Protein AF-A0A3E0L6B0-F1 (afdb_monomer_lite)

Organism: NCBI:txid2060473

Foldseek 3Di:
DDLVVQADLEAEDAQDPDCVVVLVCCVRRHDVNGEYEYEYEPVRVVVVVVSQVVVVVVVNDHYHYHYPYDDPPDPPD

InterPro domains:
  IPR011335 Restriction endonuclease type II-like [SSF52980] (8-61)

Secondary structure (DSSP, 8-state):
--GGGG-EEEEEEE--S--HHHHHHHHHHEEEEEEEEEEE-GGGHHHHHHHHHHHHHTT---EEEEE-TTTTTS---

p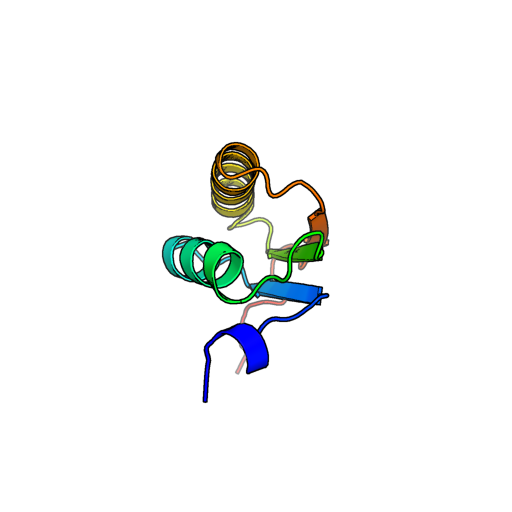LDDT: mean 90.05, std 13.36, range [41.84, 98.25]

Sequence (77 aa):
MPLADYQAEHLFLLVGENPLPNYVAARTLLTQGGKVYFVYSHRTTEQKSLLKKELENDAIKNFDYVDLGNDESNATR

Structure (mmCIF, N/CA/C/O backbone):
data_AF-A0A3E0L6B0-F1
#
_entry.id   AF-A0A3E0L6B0-F1
#
loop_
_atom_site.group_PDB
_atom_site.id
_atom_site.type_symbol
_atom_site.label_atom_id
_atom_site.label_alt_id
_atom_site.label_comp_id
_atom_site.label_asym_id
_atom_site.label_entity_id
_atom_site.label_seq_id
_atom_site.pdbx_PDB_ins_code
_atom_site.Cartn_x
_atom_site.Cartn_y
_atom_site.Cartn_z
_atom_site.occupancy
_atom_site.B_iso_or_equiv
_atom_site.auth_seq_id
_atom_site.auth_comp_id
_atom_site.auth_asym_id
_atom_site.auth_atom_id
_atom_site.pdbx_PDB_model_num
ATOM 1 N N . MET A 1 1 ? -23.565 2.610 0.640 1.00 64.62 1 MET A N 1
ATOM 2 C CA . MET A 1 1 ? -22.739 1.675 1.429 1.00 64.62 1 MET A CA 1
ATOM 3 C C . MET A 1 1 ? -21.585 2.467 2.025 1.00 64.62 1 MET A C 1
ATOM 5 O O . MET A 1 1 ? -21.032 3.284 1.289 1.00 64.62 1 MET A O 1
ATOM 9 N N . PRO A 1 2 ? -21.291 2.342 3.326 1.00 83.25 2 PRO A N 1
ATOM 10 C CA . PRO A 1 2 ? -20.126 2.969 3.947 1.00 83.25 2 PRO A CA 1
ATOM 11 C C . PRO A 1 2 ? -18.808 2.436 3.366 1.00 83.25 2 PRO A C 1
ATOM 13 O O . PRO A 1 2 ? -18.724 1.294 2.929 1.00 83.25 2 PRO A O 1
ATOM 16 N N . LEU A 1 3 ? -17.759 3.265 3.386 1.00 76.69 3 LEU A N 1
ATOM 17 C CA . LEU A 1 3 ? -16.419 2.893 2.902 1.00 76.69 3 LEU A CA 1
ATOM 18 C C . LEU A 1 3 ? -15.835 1.685 3.660 1.00 76.69 3 LEU A C 1
ATOM 20 O O . LEU A 1 3 ? -15.062 0.921 3.093 1.00 76.69 3 LEU A O 1
ATOM 24 N N . ALA A 1 4 ? -16.248 1.505 4.918 1.00 84.81 4 ALA A N 1
ATOM 25 C CA . ALA A 1 4 ? -15.862 0.385 5.771 1.00 84.81 4 ALA A CA 1
ATOM 26 C C . ALA A 1 4 ? -16.169 -0.986 5.142 1.00 84.81 4 ALA A C 1
ATOM 28 O O . ALA A 1 4 ? -15.391 -1.915 5.329 1.00 84.81 4 ALA A O 1
ATOM 29 N N . ASP A 1 5 ? -17.236 -1.095 4.341 1.00 91.12 5 ASP A N 1
ATOM 30 C CA . ASP A 1 5 ? -17.638 -2.354 3.693 1.00 91.12 5 ASP A CA 1
ATOM 31 C C . ASP A 1 5 ? -16.660 -2.795 2.590 1.00 91.12 5 ASP A C 1
ATOM 33 O O . ASP A 1 5 ? -16.703 -3.936 2.137 1.00 91.12 5 ASP A O 1
ATOM 37 N N . TYR A 1 6 ? -15.788 -1.886 2.143 1.00 91.00 6 TYR A N 1
ATOM 38 C CA . TYR A 1 6 ? -14.813 -2.118 1.077 1.00 91.00 6 TYR A CA 1
ATOM 39 C C . TYR A 1 6 ? -13.375 -2.199 1.592 1.00 91.00 6 TYR A C 1
ATOM 41 O O . TYR A 1 6 ? -12.445 -2.293 0.788 1.00 91.00 6 TYR A O 1
ATOM 49 N N . GLN A 1 7 ? -13.171 -2.129 2.910 1.00 95.62 7 GLN A N 1
ATOM 50 C CA . GLN A 1 7 ? -11.842 -2.283 3.481 1.00 95.62 7 GLN A CA 1
ATOM 51 C C . GLN A 1 7 ? -11.405 -3.751 3.464 1.00 95.62 7 GLN A C 1
ATOM 53 O O . GLN A 1 7 ? -12.202 -4.663 3.667 1.00 95.62 7 GLN A O 1
ATOM 58 N N . ALA A 1 8 ? -10.116 -3.971 3.237 1.00 96.38 8 ALA A N 1
ATOM 59 C CA . ALA A 1 8 ? -9.489 -5.273 3.137 1.00 96.38 8 ALA A CA 1
ATOM 60 C C . ALA A 1 8 ? -8.435 -5.459 4.235 1.00 96.38 8 ALA A C 1
ATOM 62 O O . ALA A 1 8 ? -7.654 -4.555 4.540 1.00 96.38 8 ALA A O 1
ATOM 63 N N . GLU A 1 9 ? -8.377 -6.672 4.783 1.00 97.00 9 GLU A N 1
ATOM 64 C CA . GLU A 1 9 ? -7.306 -7.100 5.693 1.00 97.00 9 GLU A CA 1
ATOM 65 C C . GLU A 1 9 ? -5.979 -7.325 4.962 1.00 97.00 9 GLU A C 1
ATOM 67 O O . GLU A 1 9 ? -4.906 -7.185 5.547 1.00 97.00 9 GLU A O 1
ATOM 72 N N . HIS A 1 10 ? -6.046 -7.656 3.673 1.00 97.50 10 HIS A N 1
ATOM 73 C CA . HIS A 1 10 ? -4.904 -7.901 2.804 1.00 97.50 10 HIS A CA 1
ATOM 74 C C . HIS A 1 10 ? -5.034 -7.044 1.546 1.00 97.50 10 HIS A C 1
ATOM 76 O O . HIS A 1 10 ? -5.906 -7.288 0.713 1.00 97.50 10 HIS A O 1
ATOM 82 N N . LEU A 1 11 ? -4.165 -6.043 1.405 1.00 97.69 11 LEU A N 1
ATOM 83 C CA . LEU A 1 11 ? -4.202 -5.097 0.294 1.00 97.69 11 LEU A CA 1
ATOM 84 C C . LEU A 1 11 ? -2.948 -5.230 -0.569 1.00 97.69 11 LEU A C 1
ATOM 86 O O . LEU A 1 11 ? -1.846 -4.900 -0.135 1.00 97.69 11 LEU A O 1
ATOM 90 N N . PHE A 1 12 ? -3.122 -5.678 -1.808 1.00 97.75 12 PHE A N 1
ATOM 91 C CA . PHE A 1 12 ? -2.049 -5.733 -2.797 1.00 97.75 12 PHE A CA 1
ATOM 92 C C . PHE A 1 12 ? -1.958 -4.401 -3.539 1.00 97.75 12 PHE A C 1
ATOM 94 O O . PHE A 1 12 ? -2.932 -3.941 -4.135 1.00 97.75 12 PHE A O 1
ATOM 101 N N . LEU A 1 13 ? -0.781 -3.780 -3.514 1.00 97.12 13 LEU A N 1
ATOM 102 C CA . LEU A 1 13 ? -0.499 -2.522 -4.194 1.00 97.12 13 LEU A CA 1
ATOM 103 C C . LEU A 1 13 ? 0.500 -2.775 -5.319 1.00 97.12 13 LEU A C 1
ATOM 105 O O . LEU A 1 13 ? 1.684 -2.984 -5.065 1.00 97.12 13 LEU A O 1
ATOM 109 N N . LEU A 1 14 ? 0.012 -2.725 -6.557 1.00 95.69 14 LEU A N 1
ATOM 110 C CA . LEU A 1 14 ? 0.842 -2.694 -7.761 1.00 95.69 14 LEU A CA 1
ATOM 111 C C . LEU A 1 14 ? 1.534 -1.332 -7.828 1.00 95.69 14 LEU A C 1
ATOM 113 O O . LEU A 1 14 ? 0.893 -0.323 -8.130 1.00 95.69 14 LEU A O 1
ATOM 117 N N . VAL A 1 15 ? 2.814 -1.292 -7.476 1.00 95.06 15 VAL A N 1
ATOM 118 C CA . VAL A 1 15 ? 3.594 -0.056 -7.425 1.00 95.06 15 VAL A CA 1
ATOM 119 C C . VAL A 1 15 ? 4.013 0.314 -8.842 1.00 95.06 15 VAL A C 1
ATOM 121 O O . VAL A 1 15 ? 4.833 -0.365 -9.455 1.00 95.06 15 VAL A O 1
ATOM 124 N N . GLY A 1 16 ? 3.436 1.397 -9.356 1.00 91.38 16 GLY A N 1
ATOM 125 C CA . GLY A 1 16 ? 3.837 2.014 -10.618 1.00 91.38 16 GLY A CA 1
ATOM 126 C C . GLY A 1 16 ? 4.787 3.197 -10.418 1.00 91.38 16 GLY A C 1
ATOM 127 O O . GLY A 1 16 ? 5.201 3.513 -9.304 1.00 91.38 16 GLY A O 1
ATOM 128 N N . GLU A 1 17 ? 5.089 3.902 -11.510 1.00 92.75 17 GLU A N 1
ATOM 129 C CA . GLU A 1 17 ? 5.910 5.124 -11.477 1.00 92.75 17 GLU A CA 1
ATOM 130 C C . GLU A 1 17 ? 5.269 6.246 -10.644 1.00 92.75 17 GLU A C 1
ATOM 132 O O . GLU A 1 17 ? 5.976 7.056 -10.047 1.00 92.75 17 GLU A O 1
ATOM 137 N N . ASN A 1 18 ? 3.935 6.268 -10.562 1.00 94.50 18 ASN A N 1
ATOM 138 C CA . ASN A 1 18 ? 3.186 7.168 -9.694 1.00 94.50 18 ASN A CA 1
ATOM 139 C C . ASN A 1 18 ? 2.605 6.396 -8.494 1.00 94.50 18 ASN A C 1
ATOM 141 O O . ASN A 1 18 ? 1.597 5.709 -8.668 1.00 94.50 18 ASN A O 1
ATOM 145 N N . PRO A 1 19 ? 3.174 6.532 -7.281 1.00 94.69 19 PRO A N 1
ATOM 146 C CA . PRO A 1 19 ? 2.689 5.835 -6.091 1.00 94.69 19 PRO A CA 1
ATOM 147 C C . PRO A 1 19 ? 1.505 6.532 -5.398 1.00 94.69 19 PRO A C 1
ATOM 149 O O . PRO A 1 19 ? 0.969 5.994 -4.429 1.00 94.69 19 PRO A O 1
ATOM 152 N N . LEU A 1 20 ? 1.069 7.716 -5.856 1.00 96.56 20 LEU A N 1
ATOM 153 C CA . LEU A 1 20 ? -0.031 8.454 -5.217 1.00 96.56 20 LEU A CA 1
ATOM 154 C C . LEU A 1 20 ? -1.345 7.653 -5.157 1.00 96.56 20 LEU A C 1
ATOM 156 O O . LEU A 1 20 ? -1.963 7.635 -4.090 1.00 96.56 20 LEU A O 1
ATOM 160 N N . PRO A 1 21 ? -1.778 6.942 -6.220 1.00 96.94 21 PRO A N 1
ATOM 161 C CA . PRO A 1 21 ? -2.963 6.093 -6.137 1.00 96.94 21 PRO A CA 1
ATOM 162 C C . PRO A 1 21 ? -2.802 4.970 -5.106 1.00 96.94 21 PRO A C 1
ATOM 164 O O . PRO A 1 21 ? -3.750 4.663 -4.386 1.00 96.94 21 PRO A O 1
ATOM 167 N N . ASN A 1 22 ? -1.601 4.394 -4.982 1.00 97.56 22 ASN A N 1
ATOM 168 C CA . ASN A 1 22 ? -1.324 3.356 -3.989 1.00 97.56 22 ASN A CA 1
ATOM 169 C C . ASN A 1 22 ? -1.403 3.907 -2.557 1.00 97.56 22 ASN A C 1
ATOM 171 O O . ASN A 1 22 ? -1.947 3.241 -1.680 1.00 97.56 22 ASN A O 1
ATOM 175 N N . TYR A 1 23 ? -0.911 5.127 -2.328 1.00 97.62 23 TYR A N 1
ATOM 176 C CA . TYR A 1 23 ? -1.007 5.804 -1.033 1.00 97.62 23 TYR A CA 1
ATOM 177 C C . TYR A 1 23 ? -2.465 6.031 -0.614 1.00 97.62 23 TYR A C 1
ATOM 179 O O . TYR A 1 23 ? -2.870 5.660 0.489 1.00 97.62 23 TYR A O 1
ATOM 187 N N . VAL A 1 24 ? -3.281 6.581 -1.521 1.00 96.56 24 VAL A N 1
ATOM 188 C CA . VAL A 1 24 ? -4.711 6.805 -1.265 1.00 96.56 24 VAL A CA 1
ATOM 189 C C . VAL A 1 24 ? -5.426 5.480 -1.001 1.00 96.56 24 VAL A C 1
ATOM 191 O O . VAL A 1 24 ? -6.194 5.390 -0.042 1.00 96.56 24 VAL A O 1
ATOM 194 N N . ALA A 1 25 ? -5.147 4.441 -1.794 1.00 96.56 25 ALA A N 1
ATOM 195 C CA . ALA A 1 25 ? -5.724 3.113 -1.601 1.00 96.56 25 ALA A CA 1
ATOM 196 C C . ALA A 1 25 ? -5.371 2.532 -0.224 1.00 96.56 25 ALA A C 1
ATOM 198 O O . ALA A 1 25 ? -6.268 2.119 0.503 1.00 96.56 25 ALA A O 1
ATOM 199 N N . ALA A 1 26 ? -4.099 2.574 0.184 1.00 96.75 26 ALA A N 1
ATOM 200 C CA . ALA A 1 26 ? -3.664 2.076 1.489 1.00 96.75 26 ALA A CA 1
ATOM 201 C C . ALA A 1 26 ? -4.365 2.778 2.657 1.00 96.75 26 ALA A C 1
ATOM 203 O O . ALA A 1 26 ? -4.767 2.134 3.618 1.00 96.75 26 ALA A O 1
ATOM 204 N N . ARG A 1 27 ? -4.569 4.092 2.564 1.00 95.31 27 ARG A N 1
ATOM 205 C CA . ARG A 1 27 ? -5.243 4.855 3.619 1.00 95.31 27 ARG A CA 1
ATOM 206 C C . ARG A 1 27 ? -6.749 4.657 3.701 1.00 95.31 27 ARG A C 1
ATOM 208 O O . ARG A 1 27 ? -7.340 4.939 4.738 1.00 95.31 27 ARG A O 1
ATOM 215 N N . THR A 1 28 ? -7.384 4.293 2.594 1.00 95.25 28 THR A N 1
ATOM 216 C CA . THR A 1 28 ? -8.850 4.264 2.495 1.00 95.25 28 THR A CA 1
ATOM 217 C C . THR A 1 28 ? -9.399 2.848 2.560 1.00 95.25 28 THR A C 1
ATOM 219 O O . THR A 1 28 ? -10.436 2.626 3.184 1.00 95.25 28 THR A O 1
ATOM 222 N N . LEU A 1 29 ? -8.682 1.898 1.958 1.00 96.38 29 LEU A N 1
ATOM 223 C CA . LEU A 1 29 ? -9.115 0.521 1.758 1.00 96.38 29 LEU A CA 1
ATOM 224 C C . LEU A 1 29 ? -8.433 -0.475 2.697 1.00 96.38 29 LEU A C 1
ATOM 226 O O . LEU A 1 29 ? -8.793 -1.641 2.661 1.00 96.38 29 LEU A O 1
ATOM 230 N N . LEU A 1 30 ? -7.463 -0.080 3.521 1.00 97.06 30 LEU A N 1
ATOM 231 C CA . LEU A 1 30 ? -6.870 -0.993 4.500 1.00 97.06 30 LEU A CA 1
ATOM 232 C C . LEU A 1 30 ? -7.664 -0.954 5.808 1.00 97.06 30 LEU A C 1
ATOM 234 O O . LEU A 1 30 ? -7.953 0.123 6.333 1.00 97.06 30 LEU A O 1
ATOM 238 N N . THR A 1 31 ? -7.989 -2.122 6.358 1.00 95.81 31 THR A N 1
ATOM 239 C CA . THR A 1 31 ? -8.531 -2.207 7.719 1.00 95.81 31 THR A CA 1
ATOM 240 C C . THR A 1 31 ? -7.463 -1.850 8.758 1.00 95.81 31 THR A C 1
ATOM 242 O O . THR A 1 31 ? -6.254 -1.916 8.512 1.00 95.81 31 THR A O 1
ATOM 245 N N . GLN A 1 32 ? -7.889 -1.491 9.970 1.00 92.50 32 GLN A N 1
ATOM 246 C CA . GLN A 1 32 ? -6.956 -1.270 11.073 1.00 92.50 32 GLN A CA 1
ATOM 247 C C . GLN A 1 32 ? -6.161 -2.553 11.373 1.00 92.50 32 GLN A C 1
ATOM 249 O O . GLN A 1 32 ? -6.735 -3.596 11.666 1.00 92.50 32 GLN A O 1
ATOM 254 N N . GLY A 1 33 ? -4.828 -2.468 11.315 1.00 93.19 33 GLY A N 1
ATOM 255 C CA . GLY A 1 33 ? -3.938 -3.622 11.505 1.00 93.19 33 GLY A CA 1
ATOM 256 C C . GLY A 1 33 ? -3.792 -4.533 10.280 1.00 93.19 33 GLY A C 1
ATOM 257 O O . GLY A 1 33 ? -3.002 -5.481 10.330 1.00 93.19 33 GLY A O 1
ATOM 258 N N . GLY A 1 34 ? -4.492 -4.227 9.182 1.00 95.94 34 GLY A N 1
ATOM 259 C CA . GLY A 1 34 ? -4.366 -4.929 7.909 1.00 95.94 34 GLY A CA 1
ATOM 260 C C . GLY A 1 34 ? -2.943 -4.880 7.348 1.00 95.94 34 GLY A C 1
ATOM 261 O O . GLY A 1 34 ? -2.106 -4.066 7.751 1.00 95.94 34 GLY A O 1
ATOM 262 N N . LYS A 1 35 ? -2.661 -5.781 6.410 1.00 98.19 35 LYS A N 1
ATOM 263 C CA . LYS A 1 35 ? -1.354 -5.955 5.780 1.00 98.19 35 LYS A CA 1
ATOM 264 C C . LYS A 1 35 ? -1.355 -5.433 4.348 1.00 98.19 35 LYS A C 1
ATOM 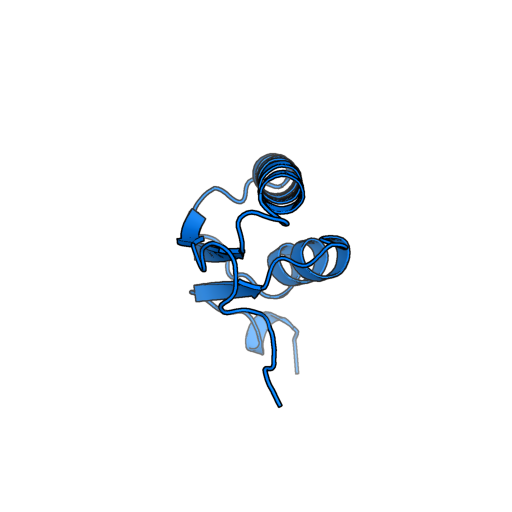266 O O . LYS A 1 35 ? -2.223 -5.787 3.549 1.00 98.19 35 LYS A O 1
ATOM 271 N N . VAL A 1 36 ? -0.329 -4.660 4.012 1.00 98.25 36 VAL A N 1
ATOM 272 C CA . VAL A 1 36 ? -0.059 -4.199 2.648 1.00 98.25 36 VAL A CA 1
ATOM 273 C C . VAL A 1 36 ? 1.006 -5.082 2.001 1.00 98.25 36 VAL A C 1
ATOM 275 O O . VAL A 1 36 ? 2.080 -5.279 2.562 1.00 98.25 36 VAL A O 1
ATOM 278 N N . TYR A 1 37 ? 0.731 -5.570 0.796 1.00 98.19 37 TYR A N 1
ATOM 279 C CA . TYR A 1 37 ? 1.690 -6.281 -0.043 1.00 98.19 37 TYR A CA 1
ATOM 280 C C . TYR A 1 37 ? 2.124 -5.360 -1.177 1.00 98.19 37 TYR A C 1
ATOM 282 O O . TYR A 1 37 ? 1.323 -5.023 -2.051 1.00 98.19 37 TYR A O 1
ATOM 290 N N . PHE A 1 38 ? 3.386 -4.945 -1.174 1.00 97.69 38 PHE A N 1
ATOM 291 C CA . PHE A 1 38 ? 3.939 -4.185 -2.288 1.00 97.69 38 PHE A CA 1
ATOM 292 C C . PHE A 1 38 ? 4.313 -5.138 -3.412 1.00 97.69 38 PHE A C 1
ATOM 294 O O . PHE A 1 38 ? 5.252 -5.917 -3.268 1.00 97.69 38 PHE A O 1
ATOM 301 N N . VAL A 1 39 ? 3.603 -5.042 -4.530 1.00 96.12 39 VAL A N 1
ATOM 302 C CA . VAL A 1 39 ? 3.937 -5.735 -5.772 1.00 96.12 39 VAL A CA 1
ATOM 303 C C . VAL A 1 39 ? 4.719 -4.756 -6.637 1.00 96.12 39 VAL A C 1
ATOM 305 O O . VAL A 1 39 ? 4.167 -3.745 -7.069 1.00 96.12 39 VAL A O 1
ATOM 308 N N . TYR A 1 40 ? 6.010 -4.996 -6.841 1.00 94.25 40 TYR A N 1
ATOM 309 C CA . TYR A 1 40 ? 6.893 -4.050 -7.527 1.00 94.25 40 TYR A CA 1
ATOM 310 C C . TYR A 1 40 ? 7.912 -4.774 -8.406 1.00 94.25 40 TYR A C 1
ATOM 312 O O . TYR A 1 40 ? 8.241 -5.931 -8.182 1.00 94.25 40 TYR A O 1
ATOM 320 N N . SER A 1 41 ? 8.416 -4.065 -9.411 1.00 92.12 41 SER A N 1
ATOM 321 C CA . SER A 1 41 ? 9.574 -4.474 -10.215 1.00 92.12 41 SER A CA 1
ATOM 322 C C . SER A 1 41 ? 10.830 -3.734 -9.756 1.00 92.12 41 SER A C 1
ATOM 324 O O . SER A 1 41 ? 10.730 -2.706 -9.071 1.00 92.12 41 SER A O 1
ATOM 326 N N . HIS A 1 42 ? 12.007 -4.155 -10.224 1.00 90.62 42 HIS A N 1
ATOM 327 C CA . HIS A 1 42 ? 13.256 -3.434 -9.960 1.00 90.62 42 HIS A CA 1
ATOM 328 C C . HIS A 1 42 ? 13.176 -1.942 -10.336 1.00 90.62 42 HIS A C 1
ATOM 330 O O . HIS A 1 42 ? 13.670 -1.094 -9.587 1.00 90.62 42 HIS A O 1
ATOM 336 N N . ARG A 1 43 ? 12.482 -1.602 -11.436 1.00 91.38 43 ARG A N 1
ATOM 337 C CA . ARG A 1 43 ? 12.284 -0.216 -11.907 1.00 91.38 43 ARG A CA 1
ATOM 338 C C . ARG A 1 43 ? 11.498 0.663 -10.932 1.00 91.38 43 ARG A C 1
ATOM 340 O O . ARG A 1 43 ? 11.632 1.879 -10.980 1.00 91.38 43 ARG A O 1
ATOM 347 N N . THR A 1 44 ? 10.685 0.060 -10.067 1.00 93.88 44 THR A N 1
ATOM 348 C CA . THR A 1 44 ? 9.769 0.755 -9.143 1.00 93.88 44 THR A CA 1
ATOM 349 C C . THR A 1 44 ? 10.206 0.668 -7.674 1.00 93.88 44 THR A C 1
ATOM 351 O O . THR A 1 44 ? 9.439 0.971 -6.757 1.00 93.88 44 THR A O 1
ATOM 354 N N . THR A 1 45 ? 11.446 0.233 -7.426 1.00 94.38 45 THR A N 1
ATOM 355 C CA . THR A 1 45 ? 12.003 0.023 -6.077 1.00 94.38 45 THR A CA 1
ATOM 356 C C . THR A 1 45 ? 12.043 1.311 -5.251 1.00 94.38 45 THR A C 1
ATOM 358 O O . THR A 1 45 ? 11.769 1.297 -4.044 1.00 94.38 45 THR A O 1
ATOM 361 N N . GLU A 1 46 ? 12.371 2.436 -5.887 1.00 95.62 46 GLU A N 1
ATOM 362 C CA . GLU A 1 46 ? 12.434 3.742 -5.228 1.00 95.62 46 GLU A CA 1
ATOM 363 C C . GLU A 1 46 ? 11.035 4.221 -4.824 1.00 95.62 46 GLU A C 1
ATOM 365 O O . GLU A 1 46 ? 10.805 4.548 -3.659 1.00 95.62 46 GLU A O 1
ATOM 370 N N . GLN A 1 47 ? 10.068 4.143 -5.742 1.00 96.81 47 GLN A N 1
ATOM 371 C CA . GLN A 1 47 ? 8.664 4.496 -5.518 1.00 96.81 47 GLN A CA 1
ATOM 372 C C . GLN A 1 47 ? 8.069 3.662 -4.384 1.00 96.81 47 GLN A C 1
ATOM 374 O O . GLN A 1 47 ? 7.437 4.210 -3.482 1.00 96.81 47 GLN A O 1
ATOM 379 N N . LYS A 1 48 ? 8.339 2.350 -4.371 1.00 96.88 48 LYS A N 1
ATOM 380 C CA . LYS A 1 48 ? 7.943 1.452 -3.279 1.00 96.88 48 LYS A CA 1
ATOM 381 C C . LYS A 1 48 ? 8.519 1.914 -1.940 1.00 96.88 48 LYS A C 1
ATOM 383 O O . LYS A 1 48 ? 7.859 1.815 -0.909 1.00 96.88 48 LYS A O 1
ATOM 388 N N . SER A 1 49 ? 9.767 2.380 -1.928 1.00 96.62 49 SER A N 1
ATOM 389 C CA . SER A 1 49 ? 10.469 2.756 -0.694 1.00 96.62 49 SER A CA 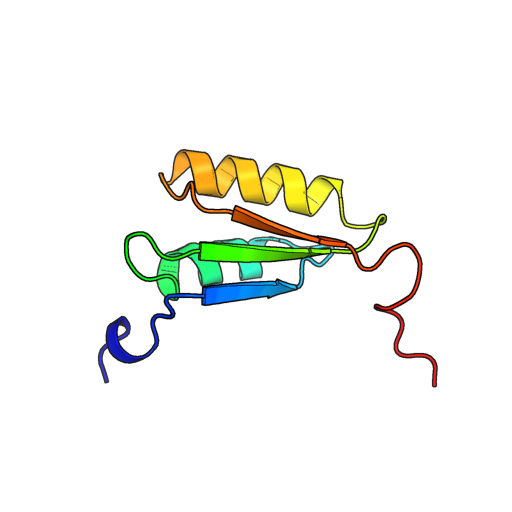1
ATOM 390 C C . SER A 1 49 ? 9.960 4.083 -0.136 1.00 96.62 49 SER A C 1
ATOM 392 O O . SER A 1 49 ? 9.736 4.184 1.070 1.00 96.62 49 SER A O 1
ATOM 394 N N . LEU A 1 50 ? 9.701 5.058 -1.009 1.00 96.62 50 LEU A N 1
ATOM 395 C CA . LEU A 1 50 ? 9.052 6.318 -0.648 1.00 96.62 50 LEU A CA 1
ATOM 396 C C . LEU A 1 50 ? 7.625 6.084 -0.146 1.00 96.62 50 LEU A C 1
ATOM 398 O O . LEU A 1 50 ? 7.268 6.565 0.924 1.00 96.62 50 LEU A O 1
ATOM 402 N N . LEU A 1 51 ? 6.842 5.275 -0.863 1.00 97.38 51 LEU A N 1
ATOM 403 C CA . LEU A 1 51 ? 5.483 4.930 -0.460 1.00 97.38 51 LEU A CA 1
ATOM 404 C C . LEU A 1 51 ? 5.456 4.268 0.920 1.00 97.38 51 LEU A C 1
ATOM 406 O O . LEU A 1 51 ? 4.681 4.677 1.776 1.00 97.38 51 LEU A O 1
ATOM 410 N N . LYS A 1 52 ? 6.330 3.283 1.163 1.00 97.94 52 LYS A N 1
ATOM 411 C CA . LYS A 1 52 ? 6.452 2.644 2.478 1.00 97.94 52 LYS A CA 1
ATOM 412 C C . LYS A 1 52 ? 6.712 3.672 3.580 1.00 97.94 52 LYS A C 1
ATOM 414 O O . LYS A 1 52 ? 6.052 3.617 4.611 1.00 97.94 52 LYS A O 1
ATOM 419 N N . LYS A 1 53 ? 7.647 4.600 3.359 1.00 97.69 53 LYS A N 1
ATOM 420 C CA . LYS A 1 53 ? 7.986 5.638 4.340 1.00 97.69 53 LYS A CA 1
ATOM 421 C C . LYS A 1 53 ? 6.772 6.505 4.683 1.00 97.69 53 LYS A C 1
ATOM 423 O O . LYS A 1 53 ? 6.527 6.758 5.857 1.00 97.69 53 LYS A O 1
ATOM 428 N N . GLU A 1 54 ? 5.998 6.920 3.683 1.00 97.25 54 GLU A N 1
ATOM 429 C CA . GLU A 1 54 ? 4.788 7.714 3.926 1.00 97.25 54 GLU A CA 1
ATOM 430 C C . GLU A 1 54 ? 3.701 6.918 4.658 1.00 97.25 54 GLU A C 1
ATOM 432 O O . GLU A 1 54 ? 3.070 7.436 5.573 1.00 97.25 54 GLU A O 1
ATOM 437 N N . LEU A 1 55 ? 3.528 5.631 4.344 1.00 96.94 55 LEU A N 1
ATOM 438 C CA . LEU A 1 55 ? 2.583 4.781 5.075 1.00 96.94 55 LEU A CA 1
ATOM 439 C C . LEU A 1 55 ? 3.014 4.540 6.532 1.00 96.94 55 LEU A C 1
ATOM 441 O O . LEU A 1 55 ? 2.165 4.477 7.419 1.00 96.94 55 LEU A O 1
ATOM 445 N N . GLU A 1 56 ? 4.319 4.469 6.804 1.00 96.69 56 GLU A N 1
ATOM 446 C CA . GLU A 1 56 ? 4.847 4.402 8.172 1.00 96.69 56 GLU A CA 1
ATOM 447 C C . GLU A 1 56 ? 4.589 5.686 8.965 1.00 96.69 56 GLU A C 1
ATOM 449 O O . GLU A 1 56 ? 4.268 5.599 10.156 1.00 96.69 56 GLU A O 1
ATOM 454 N N . ASN A 1 57 ? 4.679 6.855 8.317 1.00 96.44 57 ASN A N 1
ATOM 455 C CA . ASN A 1 57 ? 4.307 8.140 8.920 1.00 96.44 57 ASN A CA 1
ATOM 456 C C . ASN A 1 57 ? 2.820 8.158 9.323 1.00 96.44 57 ASN A C 1
ATOM 458 O O . ASN A 1 57 ? 2.476 8.718 10.362 1.00 96.44 57 ASN A O 1
ATOM 462 N N . ASP 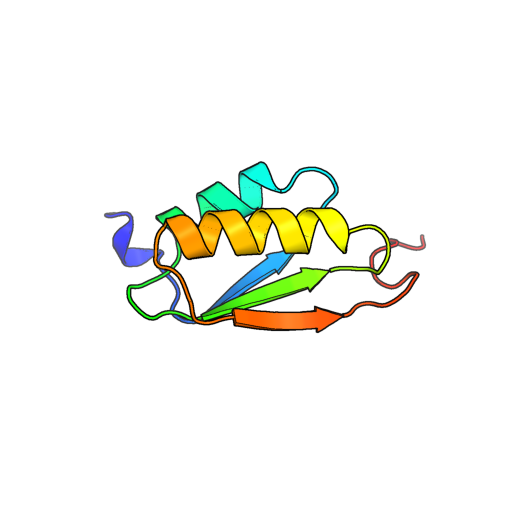A 1 58 ? 1.969 7.465 8.563 1.00 94.31 58 ASP A N 1
ATOM 463 C CA . ASP A 1 58 ? 0.540 7.272 8.847 1.00 94.31 58 ASP A CA 1
ATOM 464 C C . ASP A 1 58 ? 0.247 6.082 9.785 1.00 94.31 58 ASP A C 1
ATOM 466 O O . ASP A 1 58 ? -0.891 5.629 9.906 1.00 94.31 58 ASP A O 1
ATOM 470 N N . ALA A 1 59 ? 1.272 5.565 10.472 1.00 94.25 59 ALA A N 1
ATOM 471 C CA . ALA A 1 59 ? 1.195 4.453 11.421 1.00 94.25 59 ALA A CA 1
ATOM 472 C C . ALA A 1 59 ? 0.748 3.095 10.835 1.00 94.25 59 ALA A C 1
ATOM 474 O O . ALA A 1 59 ? 0.476 2.163 11.598 1.00 94.25 59 ALA A O 1
ATOM 475 N N . ILE A 1 60 ? 0.759 2.928 9.511 1.00 95.25 60 ILE A N 1
ATOM 476 C CA . ILE A 1 60 ? 0.641 1.620 8.857 1.00 95.25 60 ILE A CA 1
ATOM 477 C C . ILE A 1 60 ? 2.026 0.968 8.887 1.00 95.25 60 ILE A C 1
ATOM 479 O O . ILE A 1 60 ? 3.009 1.561 8.456 1.00 95.25 60 ILE A O 1
ATOM 483 N N . LYS A 1 61 ? 2.133 -0.239 9.452 1.00 93.69 61 LYS A N 1
ATOM 484 C CA . LYS A 1 61 ? 3.441 -0.880 9.717 1.00 93.69 61 LYS A CA 1
ATOM 485 C C . LYS A 1 61 ? 3.546 -2.335 9.267 1.00 93.69 61 LYS A C 1
ATOM 487 O O . LYS A 1 61 ? 4.620 -2.922 9.356 1.00 93.69 61 LYS A O 1
ATOM 492 N N . ASN A 1 62 ? 2.442 -2.929 8.819 1.00 97.06 62 ASN A N 1
ATOM 493 C CA . ASN A 1 62 ? 2.386 -4.335 8.441 1.00 97.06 62 ASN A CA 1
ATOM 494 C C . ASN A 1 62 ? 2.548 -4.464 6.922 1.00 97.06 62 ASN A C 1
ATOM 496 O O . ASN A 1 62 ? 1.607 -4.210 6.168 1.00 97.06 62 ASN A O 1
ATOM 500 N N . PHE A 1 63 ? 3.758 -4.820 6.491 1.00 97.44 63 PHE A N 1
ATOM 501 C CA . PHE A 1 63 ? 4.149 -4.843 5.085 1.00 97.44 63 PHE A CA 1
ATOM 502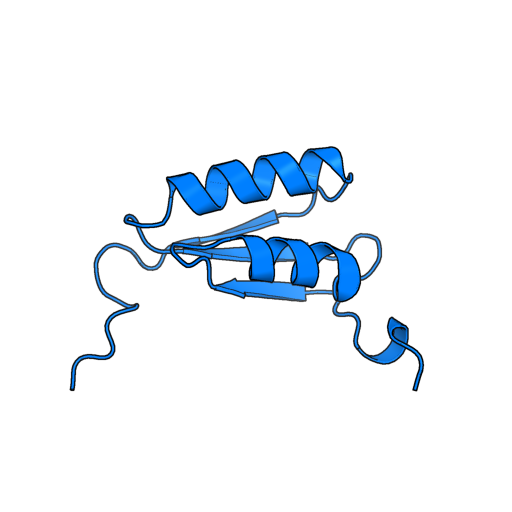 C C . PHE A 1 63 ? 4.766 -6.183 4.696 1.00 97.44 63 PHE A C 1
ATOM 504 O O . PHE A 1 63 ? 5.562 -6.731 5.453 1.00 97.44 63 PHE A O 1
ATOM 511 N N . ASP A 1 64 ? 4.466 -6.633 3.482 1.00 97.69 64 ASP A N 1
ATOM 512 C CA . ASP A 1 64 ? 5.165 -7.709 2.779 1.00 97.69 64 ASP A CA 1
ATOM 513 C C . ASP A 1 64 ? 5.514 -7.272 1.348 1.00 97.69 64 ASP A C 1
ATOM 515 O O . ASP A 1 64 ? 5.025 -6.256 0.840 1.00 97.69 64 ASP A O 1
ATOM 519 N N . TYR A 1 65 ? 6.389 -8.039 0.700 1.00 95.88 65 TYR A N 1
ATOM 520 C CA . TYR A 1 65 ? 6.994 -7.690 -0.582 1.00 95.88 65 TYR A CA 1
ATOM 521 C C . TYR A 1 65 ? 6.808 -8.819 -1.591 1.00 95.88 65 TYR A C 1
ATOM 523 O O . TYR A 1 65 ? 7.094 -9.977 -1.298 1.00 95.88 65 TYR A O 1
ATOM 531 N N . VAL A 1 66 ? 6.357 -8.458 -2.788 1.00 94.00 66 VAL A N 1
ATOM 532 C CA . VAL A 1 66 ? 6.246 -9.339 -3.950 1.00 94.00 66 VAL A CA 1
ATOM 533 C C . VAL A 1 66 ? 7.082 -8.710 -5.060 1.00 94.00 66 VAL A C 1
ATOM 535 O O . VAL A 1 66 ? 6.658 -7.751 -5.707 1.00 94.00 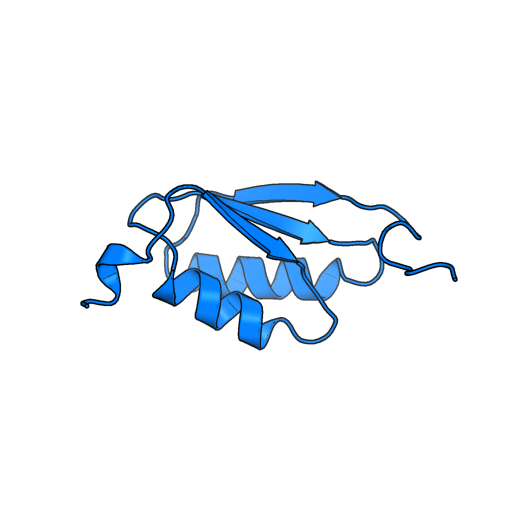66 VAL A O 1
ATOM 538 N N . ASP A 1 67 ? 8.303 -9.214 -5.218 1.00 90.31 67 ASP A N 1
ATOM 539 C CA . ASP A 1 67 ? 9.245 -8.754 -6.237 1.00 90.31 67 ASP A CA 1
ATOM 540 C C . ASP A 1 67 ? 8.976 -9.476 -7.564 1.00 90.31 67 ASP A C 1
ATOM 542 O O . ASP A 1 67 ? 9.009 -10.705 -7.629 1.00 90.31 67 ASP A O 1
ATOM 546 N N . LEU A 1 68 ? 8.686 -8.701 -8.607 1.00 87.06 68 LEU A N 1
ATOM 547 C CA . LEU A 1 68 ? 8.435 -9.175 -9.970 1.00 87.06 68 LEU A CA 1
ATOM 548 C C . LEU A 1 68 ? 9.702 -9.180 -10.847 1.00 87.06 68 LEU A C 1
ATOM 550 O O . LEU A 1 68 ? 9.639 -9.507 -12.033 1.00 87.06 68 LEU A O 1
ATOM 554 N N . GLY A 1 69 ? 10.861 -8.796 -10.304 1.00 80.12 69 GLY A N 1
ATOM 555 C CA . GLY A 1 69 ? 12.123 -8.753 -11.034 1.00 80.12 69 GLY A CA 1
ATOM 556 C C . GLY A 1 69 ? 12.132 -7.714 -12.161 1.00 80.12 69 GLY A C 1
ATOM 557 O O . GLY A 1 69 ? 11.646 -6.590 -11.997 1.00 80.12 69 GLY A O 1
ATOM 558 N N . ASN A 1 70 ? 12.745 -8.065 -13.300 1.00 64.56 70 ASN A N 1
ATOM 559 C CA . ASN A 1 70 ? 13.026 -7.121 -14.388 1.00 64.56 70 ASN A CA 1
ATOM 560 C C . ASN A 1 70 ? 11.910 -6.968 -15.438 1.00 64.56 70 ASN A C 1
ATOM 562 O O . ASN A 1 70 ? 11.890 -5.918 -16.070 1.00 64.56 70 ASN A O 1
ATOM 566 N N . ASP A 1 71 ? 10.991 -7.929 -15.628 1.00 59.12 71 ASP A N 1
ATOM 567 C CA . ASP A 1 71 ? 10.137 -7.931 -16.836 1.00 59.12 71 ASP A CA 1
ATOM 568 C C . ASP A 1 71 ? 8.728 -8.565 -16.711 1.00 59.12 71 ASP A C 1
ATOM 570 O O . ASP A 1 71 ? 8.004 -8.586 -17.703 1.00 59.12 71 ASP A O 1
ATOM 574 N N . GLU A 1 72 ? 8.256 -9.015 -15.537 1.00 55.72 72 GLU A N 1
ATOM 575 C CA . GLU A 1 72 ? 6.909 -9.637 -15.432 1.00 55.72 72 GLU A CA 1
ATOM 576 C C . GLU A 1 72 ? 5.731 -8.637 -15.421 1.00 55.72 72 GLU A C 1
ATOM 578 O O . GLU A 1 72 ? 4.569 -9.033 -15.481 1.00 55.72 72 GLU A O 1
ATOM 583 N N . SER A 1 73 ? 6.007 -7.328 -15.398 1.00 53.28 73 SER A N 1
ATOM 584 C CA . SER A 1 73 ? 4.987 -6.275 -15.564 1.00 53.28 73 SER A CA 1
ATOM 585 C C . SER A 1 73 ? 4.804 -5.831 -17.019 1.00 53.28 73 SER A C 1
ATOM 587 O O . SER A 1 73 ? 3.937 -5.000 -17.304 1.00 53.28 73 SER A O 1
ATOM 589 N N . ASN A 1 74 ? 5.624 -6.337 -17.945 1.00 54.50 74 ASN A N 1
ATOM 590 C CA . ASN A 1 74 ? 5.439 -6.070 -19.363 1.00 54.50 74 ASN A CA 1
ATOM 591 C C . ASN A 1 74 ? 4.299 -6.950 -19.878 1.00 54.50 74 ASN A C 1
ATOM 593 O O . ASN A 1 74 ? 4.392 -8.174 -19.883 1.00 54.50 74 ASN A O 1
ATOM 597 N N . ALA A 1 75 ? 3.223 -6.325 -20.357 1.00 52.41 75 ALA A N 1
ATOM 598 C CA . ALA A 1 75 ? 2.260 -7.003 -21.212 1.00 52.41 75 ALA A CA 1
ATOM 599 C C . ALA A 1 75 ? 2.942 -7.286 -22.561 1.00 52.41 75 ALA A C 1
ATOM 601 O O . ALA A 1 75 ? 2.809 -6.508 -23.507 1.00 52.41 75 ALA A O 1
ATOM 602 N N . THR A 1 76 ? 3.744 -8.348 -22.645 1.00 52.97 76 THR A N 1
ATOM 603 C CA . THR A 1 76 ? 4.273 -8.824 -23.923 1.00 52.97 76 THR A CA 1
ATOM 604 C C . THR A 1 76 ? 3.087 -9.293 -24.757 1.00 52.97 76 THR A C 1
ATOM 606 O O . THR A 1 76 ? 2.356 -10.206 -24.370 1.00 52.97 76 THR A O 1
ATOM 609 N N . ARG A 1 77 ? 2.853 -8.580 -25.856 1.00 41.84 77 ARG A N 1
ATOM 610 C CA . ARG A 1 77 ? 1.850 -8.895 -26.871 1.00 41.84 77 ARG A CA 1
ATOM 611 C C . ARG A 1 77 ? 2.357 -9.977 -27.813 1.00 41.84 77 ARG A C 1
ATOM 613 O O . ARG A 1 77 ? 3.577 -9.964 -28.091 1.00 41.84 77 ARG A O 1
#

Radius of gyration: 12.89 Å; chains: 1; bounding box: 36×18×38 Å